Protein 2O3G (pdb70)

Structure (mmCIF, N/CA/C/O backbone):
data_2O3G
#
_entry.id   2O3G
#
_cell.length_a   129.828
_cell.length_b   129.828
_cell.length_c   129.828
_cell.angle_alpha   90.00
_cell.angle_beta   90.00
_cell.angle_gamma   90.00
#
_symmetry.space_group_name_H-M   'I 4 3 2'
#
loop_
_entity.id
_entity.type
_entity.pdbx_description
1 polymer 'Putative protein'
2 non-polymer 1,2-ETHANEDIOL
3 water water
#
loop_
_atom_site.group_PDB
_atom_site.id
_atom_site.type_symbol
_atom_site.label_atom_id
_atom_site.label_alt_id
_atom_site.label_comp_id
_atom_site.label_asym_id
_atom_site.label_entity_id
_atom_site.label_seq_id
_atom_site.pdbx_PDB_ins_code
_atom_site.Cartn_x
_atom_site.Cartn_y
_atom_site.Cartn_z
_atom_site.occupancy
_atom_site.B_iso_or_equiv
_atom_site.auth_seq_id
_atom_site.auth_comp_id
_atom_site.auth_asym_id
_atom_site.auth_atom_id
_atom_site.pdbx_PDB_model_num
ATOM 1 N N . GLU A 1 17 ? 11.814 37.694 51.384 1.00 77.35 180 GLU A N 1
ATOM 2 C CA . GLU A 1 17 ? 13.234 38.011 50.992 1.00 77.44 180 GLU A CA 1
ATOM 3 C C . GLU A 1 17 ? 13.946 37.089 49.937 1.00 75.85 180 GLU A C 1
ATOM 4 O O . GLU A 1 17 ? 14.475 36.000 50.262 1.00 74.70 180 GLU A O 1
ATOM 10 N N . SER A 1 18 ? 13.911 37.569 48.674 1.00 74.03 181 SER A N 1
ATOM 11 C CA . SER A 1 18 ? 14.948 37.354 47.569 1.00 70.05 181 SER A CA 1
ATOM 12 C C . SER A 1 18 ? 16.439 36.815 47.804 1.00 69.19 181 SER A C 1
ATOM 13 O O . SER A 1 18 ? 17.393 37.625 48.061 1.00 69.14 181 SER A O 1
ATOM 16 N N . LEU A 1 19 ? 16.625 35.485 47.627 1.00 66.34 182 LEU A N 1
ATOM 17 C CA . LEU A 1 19 ? 17.972 34.823 47.536 1.00 64.16 182 LEU A CA 1
ATOM 18 C C . LEU A 1 19 ? 18.789 34.756 48.814 1.00 60.87 182 LEU A C 1
ATOM 19 O O . LEU A 1 19 ? 19.869 35.417 48.956 1.00 61.00 182 LEU A O 1
ATOM 24 N N . THR A 1 20 ? 18.286 33.992 49.765 1.00 56.39 183 THR A N 1
ATOM 25 C CA . THR A 1 20 ? 18.935 33.997 51.043 1.00 53.23 183 THR A CA 1
ATOM 26 C C . THR A 1 20 ? 18.845 32.603 51.598 1.00 51.30 183 THR A C 1
ATOM 27 O O . THR A 1 20 ? 17.893 31.864 51.354 1.00 50.88 183 THR A O 1
ATOM 31 N N . VAL A 1 21 ? 19.859 32.243 52.348 1.00 48.96 184 VAL A N 1
ATOM 32 C CA . VAL A 1 21 ? 19.881 30.914 52.929 1.00 46.69 184 VAL A CA 1
ATOM 33 C C . VAL A 1 21 ? 20.228 31.120 54.354 1.00 47.30 184 VAL A C 1
ATOM 34 O O . VAL A 1 21 ? 20.787 32.196 54.788 1.00 45.68 184 VAL A O 1
ATOM 38 N N . GLU A 1 22 ? 19.876 30.076 55.086 1.00 48.47 185 GLU A N 1
ATOM 39 C CA . GLU A 1 22 ? 20.409 29.945 56.421 1.00 50.95 185 GLU A CA 1
ATOM 40 C C . GLU A 1 22 ? 21.893 29.622 56.519 1.00 50.06 185 GLU A C 1
ATOM 41 O O . GLU A 1 22 ? 22.435 28.720 55.836 1.00 50.56 185 GLU A O 1
ATOM 47 N N . GLY A 1 23 ? 22.522 30.413 57.374 1.00 48.96 186 GLY A N 1
ATOM 48 C CA . GLY A 1 23 ? 23.853 30.164 57.902 1.00 48.06 186 GLY A CA 1
ATOM 49 C C . GLY A 1 23 ? 24.322 28.719 58.018 1.00 45.97 186 GLY A C 1
ATOM 50 O O . GLY A 1 23 ? 25.514 28.454 57.933 1.00 46.26 186 GLY A O 1
ATOM 51 N N . ALA A 1 24 ? 23.407 27.804 58.192 1.00 43.63 187 ALA A N 1
ATOM 52 C CA . ALA A 1 24 ? 23.761 26.499 58.578 1.00 44.13 187 ALA A CA 1
ATOM 53 C C . ALA A 1 24 ? 23.378 25.639 57.459 1.00 45.02 187 ALA A C 1
ATOM 54 O O . ALA A 1 24 ? 23.243 24.446 57.615 1.00 46.91 187 ALA A O 1
ATOM 56 N N . LEU A 1 25 ? 23.111 26.197 56.300 1.00 46.32 188 LEU A N 1
ATOM 57 C CA . LEU A 1 25 ? 23.004 25.305 55.121 1.00 45.44 188 LEU A CA 1
ATOM 58 C C . LEU A 1 25 ? 24.413 24.701 54.941 1.00 44.78 188 LEU A C 1
ATOM 59 O O . LEU A 1 25 ? 25.481 25.373 55.164 1.00 44.32 188 LEU A O 1
ATOM 64 N N . GLU A 1 26 ? 24.402 23.444 54.576 1.00 43.54 189 GLU A N 1
ATOM 65 C CA . GLU A 1 26 ? 25.635 22.725 54.285 1.00 43.75 189 GLU A CA 1
ATOM 66 C C . GLU A 1 26 ? 26.118 23.041 52.887 1.00 42.17 189 GLU A C 1
ATOM 67 O O . GLU A 1 26 ? 25.390 22.857 51.910 1.00 40.66 189 GLU A O 1
ATOM 73 N N . TYR A 1 27 ? 27.350 23.488 52.822 1.00 42.21 190 TYR A N 1
ATOM 74 C CA . TYR A 1 27 ? 28.058 23.614 51.567 1.00 44.23 190 TYR A CA 1
ATOM 75 C C . TYR A 1 27 ? 27.805 22.499 50.633 1.00 44.76 190 TYR A C 1
ATOM 76 O O . TYR A 1 27 ? 27.575 22.705 49.444 1.00 46.37 190 TYR A O 1
ATOM 85 N N . VAL A 1 28 ? 27.695 21.322 51.173 1.00 44.83 191 VAL A N 1
ATOM 86 C CA . VAL A 1 28 ? 27.503 20.186 50.321 1.00 45.78 191 VAL A CA 1
ATOM 87 C C . VAL A 1 28 ? 26.154 20.228 49.709 1.00 46.21 191 VAL A C 1
ATOM 88 O O . VAL A 1 28 ? 25.863 19.552 48.740 1.00 46.82 191 VAL A O 1
ATOM 92 N N . GLU A 1 29 ? 25.273 21.000 50.310 1.00 48.84 192 GLU A N 1
ATOM 93 C CA . GLU A 1 29 ? 23.883 21.040 49.833 1.00 50.31 192 GLU A CA 1
ATOM 94 C C . GLU A 1 29 ? 23.636 22.235 48.868 1.00 48.35 192 GLU A C 1
ATOM 95 O O . GLU A 1 29 ? 23.026 22.049 47.844 1.00 47.71 192 GLU A O 1
ATOM 101 N N . LEU A 1 30 ? 24.121 23.426 49.231 1.00 46.47 193 LEU A N 1
ATOM 102 C CA . LEU A 1 30 ? 24.131 24.616 48.415 1.00 45.96 193 LEU A CA 1
ATOM 103 C C . LEU A 1 30 ? 24.951 24.425 47.123 1.00 46.27 193 LEU A C 1
ATOM 104 O O . LEU A 1 30 ? 24.435 24.648 46.027 1.00 47.23 193 LEU A O 1
ATOM 109 N N . ALA A 1 31 ? 26.213 24.020 47.256 1.00 45.67 194 ALA A N 1
ATOM 110 C CA . ALA A 1 31 ? 27.186 24.028 46.139 1.00 44.97 194 ALA A CA 1
ATOM 111 C C . ALA A 1 31 ? 26.754 23.329 44.891 1.00 43.94 194 ALA A C 1
ATOM 112 O O . ALA A 1 31 ? 26.781 23.889 43.847 1.00 45.68 194 ALA A O 1
ATOM 114 N N . PRO A 1 32 ? 26.256 22.139 44.983 1.00 43.62 195 PRO A N 1
ATOM 115 C CA . PRO A 1 32 ? 25.841 21.529 43.743 1.00 42.91 195 PRO A CA 1
ATOM 116 C C . PRO A 1 32 ? 24.756 22.316 43.124 1.00 44.77 195 PRO A C 1
ATOM 117 O O . PRO A 1 32 ? 24.440 22.173 41.997 1.00 46.01 195 PRO A O 1
ATOM 121 N N . GLN A 1 33 ? 24.086 23.140 43.858 1.00 48.14 196 GLN A N 1
ATOM 122 C CA . GLN A 1 33 ? 23.038 23.882 43.194 1.00 49.83 196 GLN A CA 1
ATOM 123 C C . GLN A 1 33 ? 23.613 25.170 42.583 1.00 48.35 196 GLN A C 1
ATOM 124 O O . GLN A 1 33 ? 23.058 25.656 41.655 1.00 50.00 196 GLN A O 1
ATOM 130 N N . LEU A 1 34 ? 24.589 25.828 43.173 1.00 45.79 197 LEU A N 1
ATOM 131 C CA . LEU A 1 34 ? 25.104 26.989 42.509 1.00 44.25 197 LEU A CA 1
ATOM 132 C C . LEU A 1 34 ? 26.357 26.641 41.622 1.00 45.55 197 LEU A C 1
ATOM 133 O O . LEU A 1 34 ? 27.237 27.477 41.365 1.00 46.54 197 LEU A O 1
ATOM 138 N N . ASN A 1 35 ? 26.509 25.394 41.211 1.00 45.57 198 ASN A N 1
ATOM 139 C CA . ASN A 1 35 ? 27.851 24.921 40.816 1.00 45.14 198 ASN A CA 1
ATOM 140 C C . ASN A 1 35 ? 29.017 25.486 41.531 1.00 44.52 198 ASN A C 1
ATOM 141 O O . ASN A 1 35 ? 29.976 25.857 40.876 1.00 46.78 198 ASN A O 1
ATOM 146 N N . LEU A 1 36 ? 28.973 25.620 42.836 1.00 43.10 199 LEU A N 1
ATOM 147 C CA . LEU A 1 36 ? 30.207 26.037 43.527 1.00 43.10 199 LEU A CA 1
ATOM 148 C C . LEU A 1 36 ? 31.282 24.981 43.442 1.00 43.57 199 LEU A C 1
ATOM 149 O O . LEU A 1 36 ? 31.016 23.797 43.281 1.00 41.28 199 LEU A O 1
ATOM 154 N N . PRO A 1 37 ? 32.529 25.388 43.608 1.00 44.43 200 PRO A N 1
ATOM 155 C CA . PRO A 1 37 ? 33.465 24.343 43.347 1.00 46.22 200 PRO A CA 1
ATOM 156 C C . PRO A 1 37 ? 33.607 23.264 44.557 1.00 47.03 200 PRO A C 1
ATOM 157 O O . PRO A 1 37 ? 33.535 23.578 45.736 1.00 45.59 200 PRO A O 1
ATOM 161 N N . GLN A 1 38 ? 33.731 22.007 44.210 1.00 48.57 201 GLN A N 1
ATOM 162 C CA . GLN A 1 38 ? 34.016 20.938 45.122 1.00 50.37 201 GLN A CA 1
ATOM 163 C C . GLN A 1 38 ? 35.082 21.258 46.147 1.00 52.51 201 GLN A C 1
ATOM 164 O O . GLN A 1 38 ? 36.111 21.819 45.830 1.00 52.99 201 GLN A O 1
ATOM 170 N N . GLN A 1 39 ? 34.842 20.902 47.393 1.00 55.89 202 GLN A N 1
ATOM 171 C CA . GLN A 1 39 ? 35.924 21.037 48.375 1.00 60.62 202 GLN A CA 1
ATOM 172 C C . GLN A 1 39 ? 36.857 19.796 48.498 1.00 63.82 202 GLN A C 1
ATOM 173 O O . GLN A 1 39 ? 36.517 18.653 48.088 1.00 63.35 202 GLN A O 1
ATOM 179 N N . GLU A 1 40 ? 38.067 20.058 48.998 1.00 68.14 203 GLU A N 1
ATOM 180 C CA . GLU A 1 40 ? 39.023 18.999 49.360 1.00 72.74 203 GLU A CA 1
ATOM 181 C C . GLU A 1 40 ? 38.586 18.280 50.641 1.00 74.79 203 GLU A C 1
ATOM 182 O O . GLU A 1 40 ? 37.695 18.763 51.373 1.00 75.30 203 GLU A O 1
ATOM 188 N N . GLU A 1 41 ? 39.228 17.147 50.931 1.00 77.20 204 GLU A N 1
ATOM 189 C CA . GLU A 1 41 ? 39.087 16.498 52.242 1.00 79.39 204 GLU A CA 1
ATOM 190 C 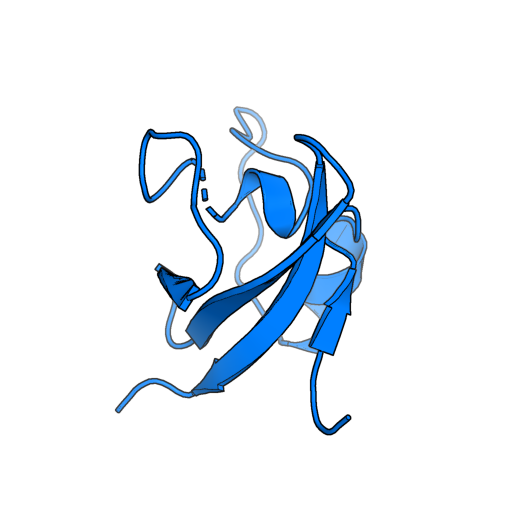C . GLU A 1 41 ? 39.466 17.384 53.499 1.00 78.30 204 GLU A C 1
ATOM 191 O O . GLU A 1 41 ? 38.752 17.361 54.501 1.00 77.37 204 GLU A O 1
ATOM 197 N N . ASP A 1 42 ? 40.562 18.163 53.445 1.00 78.78 205 ASP A N 1
ATOM 198 C CA . ASP A 1 42 ? 40.999 18.983 54.641 1.00 79.52 205 ASP A CA 1
ATOM 199 C C . ASP A 1 42 ? 40.074 20.243 54.902 1.00 77.42 205 ASP A C 1
ATOM 200 O O . ASP A 1 42 ? 40.482 21.257 55.502 1.00 77.16 205 ASP A O 1
ATOM 205 N N . ALA A 1 43 ? 38.836 20.114 54.417 1.00 75.47 206 ALA A N 1
ATOM 206 C CA . ALA A 1 43 ? 37.715 21.077 54.484 1.00 72.87 206 ALA A CA 1
ATOM 207 C C . ALA A 1 43 ? 37.749 22.075 55.635 1.00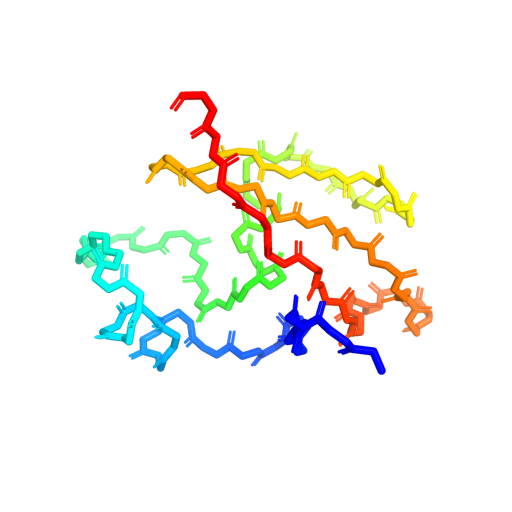 70.98 206 ALA A C 1
ATOM 208 O O . ALA A 1 43 ? 37.597 21.690 56.793 1.00 72.09 206 ALA A O 1
ATOM 210 N N . ASP A 1 44 ? 37.886 23.354 55.392 1.00 67.77 207 ASP A N 1
ATOM 211 C CA . ASP A 1 44 ? 37.698 24.219 56.559 1.00 65.50 207 ASP A CA 1
ATOM 212 C C . ASP A 1 44 ? 36.315 24.696 57.047 1.00 63.02 207 ASP A C 1
ATOM 213 O O . ASP A 1 44 ? 36.276 25.541 57.973 1.00 62.80 207 ASP A O 1
ATOM 218 N N . PHE A 1 45 ? 35.208 24.239 56.450 1.00 58.47 208 PHE A N 1
ATOM 219 C CA . PHE A 1 45 ? 33.889 24.694 56.863 1.00 55.31 208 PHE A CA 1
ATOM 220 C C . PHE A 1 45 ? 32.860 23.722 56.338 1.00 53.79 208 PHE A C 1
ATOM 221 O O . PHE A 1 45 ? 33.172 22.932 55.510 1.00 53.32 208 PHE A O 1
ATOM 229 N N . HIS A 1 46 ? 31.657 23.683 56.850 1.00 52.21 209 HIS A N 1
ATOM 230 C CA . HIS A 1 46 ? 30.746 22.758 56.208 1.00 51.81 209 HIS A CA 1
ATOM 231 C C . HIS A 1 46 ? 29.492 23.438 55.798 1.00 49.05 209 HIS A C 1
ATOM 232 O O . HIS A 1 46 ? 28.614 22.775 55.232 1.00 47.94 209 HIS A O 1
ATOM 239 N N . THR A 1 47 ? 29.413 24.738 56.110 1.00 46.77 210 THR A N 1
ATOM 240 C CA . THR A 1 47 ? 28.175 25.509 55.993 1.00 45.78 210 THR A CA 1
ATOM 241 C C . THR A 1 47 ? 28.408 26.919 55.453 1.00 46.08 210 THR A C 1
ATOM 242 O O . THR A 1 47 ? 29.582 27.508 55.552 1.00 44.30 210 THR A O 1
ATOM 246 N N . VAL A 1 48 ? 27.295 27.493 54.948 1.00 44.65 211 VAL A N 1
ATOM 247 C CA . VAL A 1 48 ? 27.352 28.858 54.435 1.00 43.89 211 VAL A CA 1
ATOM 248 C C . VAL A 1 48 ? 27.951 29.743 55.494 1.00 45.12 211 VAL A C 1
ATOM 249 O O . VAL A 1 48 ? 28.917 30.507 55.269 1.00 46.76 211 VAL A O 1
ATOM 253 N N . ALA A 1 49 ? 27.444 29.613 56.698 1.00 46.18 212 ALA A N 1
ATOM 254 C CA . ALA A 1 49 ? 27.927 30.511 57.746 1.00 48.06 212 ALA A CA 1
ATOM 255 C C . ALA A 1 49 ? 29.362 30.264 57.916 1.00 48.85 212 ALA A C 1
ATOM 256 O O . ALA A 1 49 ? 30.104 31.230 58.038 1.00 50.26 212 ALA A O 1
ATOM 258 N N . GLY A 1 50 ? 29.753 28.964 57.939 1.00 49.48 213 GLY A N 1
ATOM 259 C CA . GLY A 1 50 ? 31.151 28.578 58.159 1.00 49.76 213 GLY A CA 1
ATOM 260 C C . GLY A 1 50 ? 32.035 29.181 57.077 1.00 51.35 213 GLY A C 1
ATOM 261 O O . GLY A 1 50 ? 33.129 29.730 57.376 1.00 52.55 213 GLY A O 1
ATOM 262 N N . LEU A 1 51 ? 31.559 29.127 55.819 1.00 51.11 214 LEU A N 1
ATOM 263 C CA . LEU A 1 51 ? 32.264 29.765 54.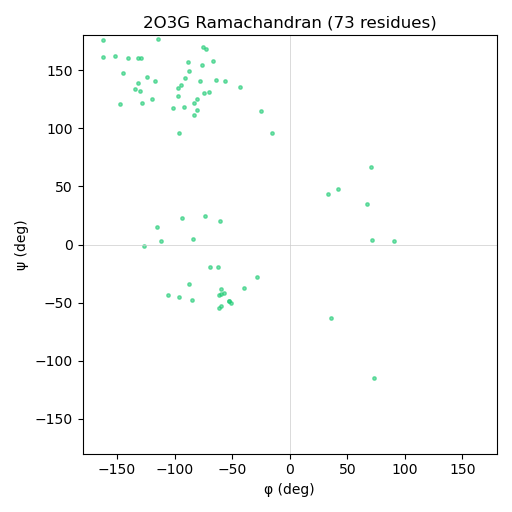711 1.00 51.37 214 LEU A CA 1
ATOM 264 C C . LEU A 1 51 ? 32.557 31.166 55.055 1.00 51.96 214 LEU A C 1
ATOM 265 O O . LEU A 1 51 ? 33.701 31.616 54.903 1.00 52.66 214 LEU A O 1
ATOM 270 N N . ILE A 1 52 ? 31.550 31.897 55.510 1.00 54.03 215 ILE A N 1
ATOM 271 C CA . ILE A 1 52 ? 31.813 33.337 55.781 1.00 55.01 215 ILE A CA 1
ATOM 272 C C . ILE A 1 52 ? 32.8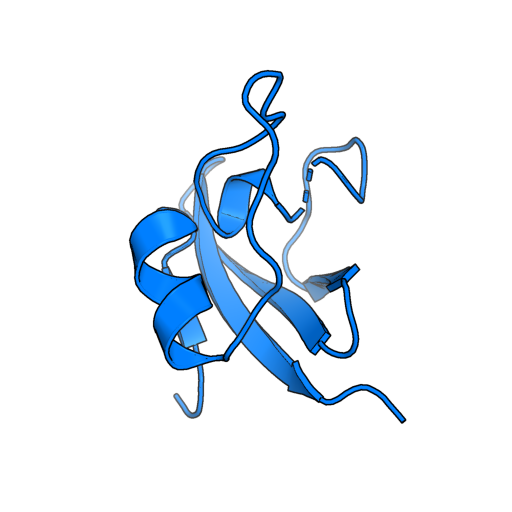73 33.527 56.828 1.00 57.86 215 ILE A C 1
ATOM 273 O O . ILE A 1 52 ? 33.764 34.337 56.635 1.00 58.67 215 ILE A O 1
ATOM 286 N N . GLU A 1 54 ? 35.262 31.456 57.921 1.00 64.94 217 GLU A N 1
ATOM 287 C CA . GLU A 1 54 ? 36.499 31.102 57.243 1.00 66.69 217 GLU A CA 1
ATOM 288 C C . GLU A 1 54 ? 37.119 32.250 56.449 1.00 67.41 217 GLU A C 1
ATOM 289 O O . GLU A 1 54 ? 38.204 32.649 56.792 1.00 67.99 217 GLU A O 1
ATOM 295 N N . GLU A 1 55 ? 36.467 32.800 55.406 1.00 68.88 218 GLU A N 1
ATOM 296 C CA . GLU A 1 55 ? 37.105 33.900 54.669 1.00 69.94 218 GLU A CA 1
ATOM 297 C C . GLU A 1 55 ? 37.377 35.095 55.599 1.00 70.75 218 GLU A C 1
ATOM 298 O O . GLU A 1 55 ? 38.501 35.508 55.726 1.00 71.83 218 GLU A O 1
ATOM 304 N N . LEU A 1 56 ? 36.402 35.613 56.334 1.00 71.52 219 LEU A N 1
ATOM 305 C CA . LEU A 1 56 ? 36.659 36.813 57.127 1.00 72.26 219 LEU A CA 1
ATOM 306 C C . LEU A 1 56 ? 37.759 36.617 58.138 1.00 73.51 219 LEU A C 1
ATOM 307 O O . LEU A 1 56 ? 38.576 37.527 58.347 1.00 73.91 219 LEU A O 1
ATOM 312 N N . GLN A 1 57 ? 37.774 35.415 58.739 1.00 74.05 220 GLN A N 1
ATOM 313 C CA . GLN A 1 57 ? 38.607 35.095 59.881 1.00 74.54 220 GLN A CA 1
ATOM 314 C C . GLN A 1 57 ? 38.114 35.917 61.043 1.00 74.56 220 GLN A C 1
ATOM 315 O O . GLN A 1 57 ? 38.902 36.360 61.839 1.00 74.30 220 GLN A O 1
ATOM 321 N N . THR A 1 58 ? 36.821 36.171 61.153 1.00 74.81 221 THR A N 1
ATOM 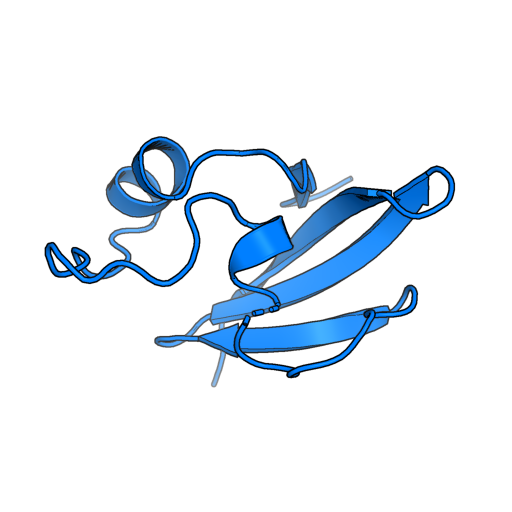322 C CA . THR A 1 58 ? 36.374 36.850 62.364 1.00 74.73 221 THR A CA 1
ATOM 323 C C . THR A 1 58 ? 34.880 36.693 62.576 1.00 74.84 221 THR A C 1
ATOM 324 O O . THR A 1 58 ? 34.261 36.067 61.734 1.00 75.95 221 THR A O 1
ATOM 328 N N . ILE A 1 59 ? 34.286 37.177 63.679 1.00 74.20 222 ILE A N 1
ATOM 329 C CA . ILE A 1 59 ? 32.847 36.959 63.851 1.00 74.26 222 ILE A CA 1
ATOM 330 C C . ILE A 1 59 ? 32.173 37.997 63.008 1.00 73.98 222 ILE A C 1
ATOM 331 O O . ILE A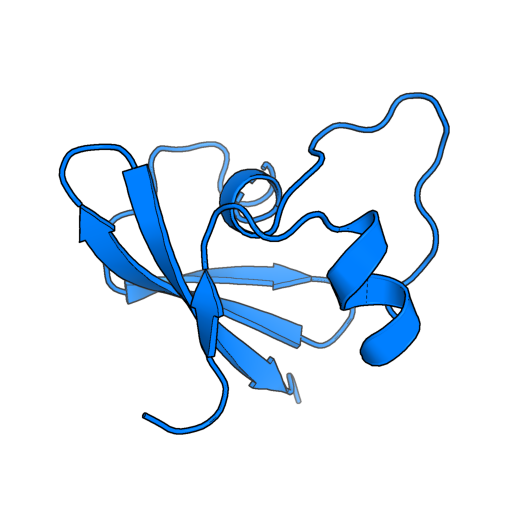 1 59 ? 32.365 39.180 63.258 1.00 74.18 222 ILE A O 1
ATOM 336 N N . PRO A 1 60 ? 31.426 37.559 61.968 1.00 72.59 223 PRO A N 1
ATOM 337 C CA . PRO A 1 60 ? 30.835 38.526 61.091 1.00 71.45 223 PRO A CA 1
ATOM 338 C C . PRO A 1 60 ? 29.641 39.239 61.725 1.00 70.73 223 PRO A C 1
ATOM 339 O O . PRO A 1 60 ? 28.756 38.611 62.244 1.00 70.45 223 PRO A O 1
ATOM 343 N N . ASP A 1 61 ? 29.615 40.558 61.671 1.00 70.56 224 ASP A N 1
ATOM 344 C CA . ASP A 1 61 ? 28.387 41.281 61.983 1.00 71.05 224 ASP A CA 1
ATOM 345 C C . ASP A 1 61 ? 27.385 41.187 60.874 1.00 70.45 224 ASP A C 1
ATOM 346 O O . ASP A 1 61 ? 27.703 40.795 59.765 1.00 71.10 224 ASP A O 1
ATOM 351 N N . VAL A 1 62 ? 26.176 41.639 61.145 1.00 69.80 225 VAL A N 1
ATOM 352 C CA . VAL A 1 62 ? 25.220 41.830 60.086 1.00 68.09 225 VAL A CA 1
ATOM 353 C C . VAL A 1 62 ? 25.829 42.776 59.043 1.00 67.62 225 VAL A C 1
ATOM 354 O O . VAL A 1 62 ? 26.594 43.713 59.379 1.00 66.96 225 VAL A O 1
ATOM 358 N N . GLY A 1 63 ? 25.574 42.465 57.772 1.00 66.53 226 GLY A N 1
ATOM 359 C CA . GLY A 1 63 ? 26.131 43.267 56.697 1.00 65.53 226 GLY A CA 1
ATOM 360 C C . GLY A 1 63 ? 27.628 43.147 56.469 1.00 65.28 226 GLY A C 1
ATOM 361 O O . GLY A 1 63 ? 28.195 43.856 55.620 1.00 65.93 226 GLY A O 1
ATOM 362 N N . ASP A 1 64 ? 28.293 42.262 57.215 1.00 64.45 227 ASP A N 1
ATOM 363 C CA . ASP A 1 64 ? 29.591 41.716 56.735 1.00 62.89 227 ASP A CA 1
ATOM 364 C C . ASP A 1 64 ? 29.338 40.663 55.647 1.00 59.70 227 ASP A C 1
ATOM 365 O O . ASP A 1 64 ? 28.250 40.018 55.585 1.00 57.54 227 ASP A O 1
ATOM 370 N N . PHE A 1 65 ? 30.335 40.480 54.788 1.00 56.50 228 PHE A N 1
ATOM 371 C CA . PHE A 1 65 ? 30.112 39.562 53.675 1.00 53.89 228 PHE A CA 1
ATOM 372 C C . PHE A 1 65 ? 31.421 38.972 53.272 1.00 52.11 228 PHE A C 1
ATOM 373 O O . PHE A 1 65 ? 32.472 39.498 53.567 1.00 52.54 228 PHE A O 1
ATOM 381 N N . ALA A 1 66 ? 31.382 37.882 52.555 1.00 50.09 229 ALA A N 1
ATOM 382 C CA . ALA A 1 66 ? 32.617 37.293 52.124 1.00 47.80 229 ALA A CA 1
ATOM 383 C C . ALA A 1 66 ? 32.439 37.030 50.720 1.00 45.89 229 ALA A C 1
ATOM 384 O O . ALA A 1 66 ? 31.370 36.490 50.351 1.00 47.89 229 ALA A O 1
ATOM 386 N N . ASP A 1 67 ? 33.462 37.292 49.928 1.00 44.51 230 ASP A N 1
ATOM 387 C CA . ASP A 1 67 ? 33.408 36.898 48.477 1.00 45.77 230 ASP A CA 1
ATOM 388 C C . ASP A 1 67 ? 34.106 35.586 48.210 1.00 44.16 230 ASP A C 1
ATOM 389 O O . ASP A 1 67 ? 35.236 35.427 48.652 1.00 44.69 230 ASP A O 1
ATOM 394 N N . PHE A 1 68 ? 33.479 34.691 47.435 1.00 42.29 231 PHE A N 1
ATOM 395 C CA . PHE A 1 68 ? 33.994 33.381 47.223 1.00 40.02 231 PHE A CA 1
ATOM 396 C C . PHE A 1 68 ? 33.659 32.820 45.818 1.00 40.90 231 PHE A C 1
ATOM 397 O O . PHE A 1 68 ? 32.506 32.654 45.504 1.00 41.80 231 PHE A O 1
ATOM 405 N N . HIS A 1 69 ? 34.650 32.467 45.003 1.00 40.46 232 HIS A N 1
ATOM 406 C CA . HIS A 1 69 ? 34.402 31.901 43.713 1.00 41.12 232 HIS A CA 1
ATOM 407 C C . HIS A 1 69 ? 33.284 32.539 42.919 1.00 42.90 232 HIS A C 1
ATOM 408 O O . HIS A 1 69 ? 32.454 31.820 42.335 1.00 40.64 232 HIS A O 1
ATOM 415 N N . GLY A 1 70 ? 33.287 33.875 42.845 1.00 44.53 233 GLY A N 1
ATOM 416 C CA . GLY A 1 70 ? 32.353 34.556 41.975 1.00 46.53 233 GLY A CA 1
ATOM 417 C C . GLY A 1 70 ? 31.020 34.920 42.627 1.00 47.81 233 GLY A C 1
ATOM 418 O O . GLY A 1 70 ? 30.133 35.385 41.943 1.00 49.30 233 GLY A O 1
ATOM 419 N N . TRP A 1 71 ? 30.864 34.649 43.918 1.00 46.93 234 TRP A N 1
ATOM 420 C CA . TRP A 1 71 ?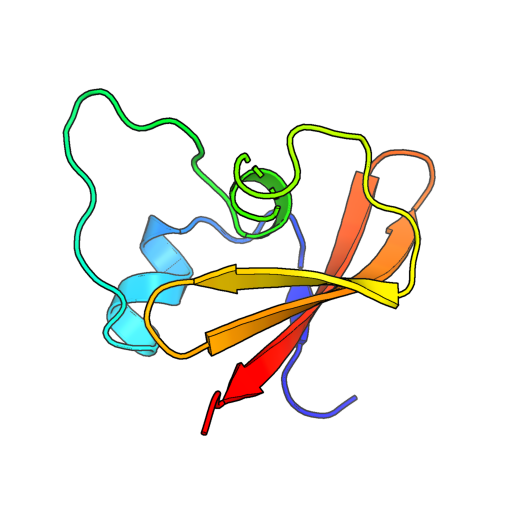 29.661 34.987 44.626 1.00 45.03 234 TRP A CA 1
ATOM 421 C C . TRP A 1 71 ? 30.010 35.755 45.901 1.00 44.56 234 TRP A C 1
ATOM 422 O O . TRP A 1 71 ? 31.158 35.715 46.355 1.00 45.14 234 TRP A O 1
ATOM 433 N N . ARG A 1 72 ? 29.026 36.471 46.444 1.00 43.99 235 ARG A N 1
ATOM 434 C CA . ARG A 1 72 ? 29.124 37.250 47.697 1.00 44.88 235 ARG A CA 1
ATOM 435 C C . ARG A 1 72 ? 28.168 36.673 48.720 1.00 44.53 235 ARG A C 1
ATOM 436 O O . ARG A 1 72 ? 27.058 36.223 48.394 1.00 43.96 235 ARG A O 1
ATOM 444 N N . PHE A 1 73 ? 28.600 36.628 49.964 1.00 45.35 236 PHE A N 1
ATOM 445 C CA . PHE A 1 73 ? 27.783 35.988 50.991 1.00 44.96 236 PHE A CA 1
ATOM 446 C C . PHE A 1 73 ? 27.684 36.972 52.063 1.00 46.61 236 PHE A C 1
ATOM 447 O O . PHE A 1 73 ? 28.706 37.465 52.517 1.00 46.95 236 PHE A O 1
ATOM 455 N N . GLU A 1 74 ? 26.467 37.356 52.416 1.00 49.30 237 GLU A N 1
ATOM 456 C CA . GLU A 1 74 ? 26.344 38.506 53.321 1.00 51.92 237 GLU A CA 1
ATOM 457 C C . GLU A 1 74 ? 25.445 38.191 54.457 1.00 51.45 237 GLU A C 1
ATOM 458 O O . GLU A 1 74 ? 24.358 37.646 54.277 1.00 52.37 237 GLU A O 1
ATOM 464 N N . VAL A 1 75 ? 25.891 38.510 55.641 1.00 52.33 238 VAL A N 1
ATOM 465 C CA . VAL A 1 75 ? 25.087 38.115 56.784 1.00 53.20 238 VAL A CA 1
ATOM 466 C C . VAL A 1 75 ? 24.022 39.168 56.971 1.00 54.24 238 VAL A C 1
ATOM 467 O O . VAL A 1 75 ? 24.289 40.382 57.127 1.00 53.99 238 VAL A O 1
ATOM 471 N N . VAL A 1 76 ? 22.802 38.695 56.916 1.00 55.17 239 VAL A N 1
ATOM 472 C CA . VAL A 1 76 ? 21.728 39.641 56.978 1.00 58.68 239 VAL A CA 1
ATOM 473 C C . VAL A 1 76 ? 21.025 39.617 58.326 1.00 62.21 239 VAL A C 1
ATOM 474 O O . VAL A 1 76 ? 20.727 40.688 58.901 1.00 63.45 239 VAL A O 1
ATOM 478 N N . GLU A 1 77 ? 20.778 38.406 58.820 1.00 65.19 240 GLU A N 1
ATOM 479 C CA . GLU A 1 77 ? 20.342 38.217 60.180 1.00 67.56 240 GLU A CA 1
ATOM 480 C C . GLU A 1 77 ? 21.321 37.334 61.033 1.00 68.34 240 GLU A C 1
ATOM 481 O O . GLU A 1 77 ? 21.687 36.212 60.661 1.00 68.56 240 GLU A O 1
ATOM 487 N N . LYS A 1 78 ? 21.756 37.883 62.169 1.00 69.63 241 LYS A N 1
ATOM 488 C CA . LYS A 1 78 ? 22.317 37.103 63.275 1.00 69.36 241 LYS A CA 1
ATOM 489 C C . LYS A 1 78 ? 21.214 36.863 64.293 1.00 70.14 241 LYS A C 1
ATOM 490 O O . LYS A 1 78 ? 20.528 37.825 64.723 1.00 71.30 241 LYS A O 1
ATOM 496 N N . GLU A 1 79 ? 21.020 35.592 64.656 1.00 70.66 242 GLU A N 1
ATOM 497 C CA . GLU A 1 79 ? 20.333 35.205 65.905 1.00 70.64 242 GLU A CA 1
ATOM 498 C C . GLU A 1 79 ? 21.375 34.922 66.986 1.00 69.87 242 GLU A C 1
ATOM 499 O O . GLU A 1 79 ? 21.954 33.820 67.079 1.00 69.40 242 GLU A O 1
ATOM 505 N N . GLY A 1 80 ? 21.618 35.937 67.794 1.00 68.49 243 GLY A N 1
ATOM 506 C CA . GLY A 1 80 ? 22.556 35.772 68.847 1.00 67.85 243 GLY A CA 1
ATOM 507 C C . GLY A 1 80 ? 23.925 35.738 68.240 1.00 67.35 243 GLY A C 1
ATOM 508 O O . GLY A 1 80 ? 24.441 36.730 67.681 1.00 69.13 243 GLY A O 1
ATOM 509 N N . GLN A 1 81 ? 24.574 34.610 68.363 1.00 66.06 244 GLN A N 1
ATOM 510 C CA . GLN A 1 81 ? 25.934 34.607 67.872 1.00 63.97 244 GLN A CA 1
ATOM 511 C C . GLN A 1 81 ? 25.962 33.697 66.652 1.00 62.74 244 GLN A C 1
ATOM 512 O O . GLN A 1 81 ? 26.993 33.509 66.080 1.00 62.59 244 GLN A O 1
ATOM 518 N N . ARG A 1 82 ? 24.805 33.173 66.266 1.00 61.07 245 ARG A N 1
ATOM 519 C CA . ARG A 1 82 ? 24.667 32.313 65.135 1.00 61.26 245 ARG A CA 1
ATOM 520 C C . ARG A 1 82 ? 24.370 33.222 63.955 1.00 60.24 245 ARG A C 1
ATOM 521 O O . ARG A 1 82 ? 23.652 34.221 64.109 1.00 60.75 245 ARG A O 1
ATOM 529 N N . ILE A 1 83 ? 24.915 32.867 62.781 1.00 58.35 246 ILE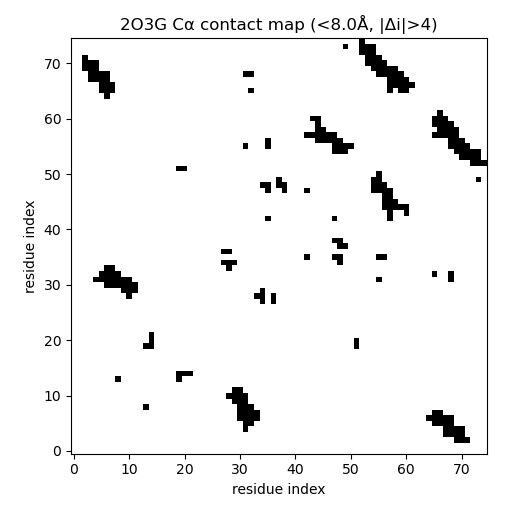 A N 1
ATOM 530 C CA . ILE A 1 83 ? 24.587 33.526 61.521 1.00 54.90 246 ILE A CA 1
ATOM 531 C C . ILE A 1 83 ? 23.332 32.858 61.082 1.00 54.25 246 ILE A C 1
ATOM 532 O O . ILE A 1 83 ? 23.301 31.687 60.721 1.00 53.39 246 ILE A O 1
ATOM 537 N N . GLU A 1 84 ? 22.252 33.615 61.119 1.00 54.57 247 GLU A N 1
ATOM 538 C CA . GLU A 1 84 ? 20.953 33.030 60.880 1.00 55.40 247 GLU A CA 1
ATOM 539 C C . GLU A 1 84 ? 20.592 32.943 59.370 1.00 53.66 247 GLU A C 1
ATOM 540 O O . GLU A 1 84 ? 20.123 31.870 58.876 1.00 51.42 247 GLU A O 1
ATOM 546 N N . ARG A 1 85 ? 20.797 34.080 58.666 1.00 53.11 248 ARG A N 1
ATOM 547 C CA . ARG A 1 85 ? 20.454 34.246 57.215 1.00 53.13 248 ARG A CA 1
ATOM 548 C C . ARG A 1 85 ? 21.558 34.901 56.462 1.00 50.86 248 ARG A C 1
ATOM 549 O O . ARG A 1 85 ? 22.103 35.969 56.899 1.00 49.53 248 ARG A O 1
ATOM 557 N N . VAL A 1 86 ? 21.849 34.310 55.307 1.00 49.22 249 VAL A N 1
ATOM 558 C CA . VAL A 1 86 ? 22.784 34.983 54.422 1.00 49.64 249 VAL A CA 1
ATOM 559 C C . VAL A 1 86 ? 22.203 35.224 53.027 1.00 49.26 249 VAL A C 1
ATOM 560 O O . VAL A 1 86 ? 21.348 34.445 52.518 1.00 47.96 249 VAL A O 1
ATOM 564 N N . LYS A 1 87 ? 22.584 36.362 52.468 1.00 50.30 250 LYS A N 1
ATOM 565 C CA . LYS A 1 87 ? 22.105 36.803 51.132 1.00 51.56 250 LYS A CA 1
ATOM 566 C C . LYS A 1 87 ? 23.208 36.516 50.101 1.00 51.60 250 LYS A C 1
ATOM 567 O O . LYS A 1 87 ? 24.323 37.047 50.223 1.00 50.69 250 LYS A O 1
ATOM 573 N N . ILE A 1 88 ? 22.901 35.653 49.126 1.00 52.04 251 ILE A N 1
ATOM 574 C CA . ILE A 1 88 ? 23.831 35.364 48.056 1.00 51.58 251 ILE A CA 1
ATOM 575 C C . ILE A 1 88 ? 23.583 36.307 46.860 1.00 53.22 251 ILE A C 1
ATOM 576 O O . ILE A 1 88 ? 22.441 36.277 46.225 1.00 52.82 251 ILE A O 1
ATOM 581 N N . THR A 1 89 ? 24.600 37.119 46.527 1.00 52.63 252 THR A N 1
ATOM 582 C CA . THR A 1 89 ? 24.660 37.747 45.207 1.00 52.70 252 THR A CA 1
ATOM 583 C C . THR A 1 89 ? 25.838 37.332 44.217 1.00 54.70 252 THR A C 1
ATOM 584 O O . THR A 1 89 ? 26.703 36.520 44.595 1.00 55.46 252 THR A O 1
ATOM 588 N N . LYS A 1 90 ? 25.862 37.871 42.961 1.00 54.24 253 LYS A N 1
ATOM 589 C CA . LYS A 1 90 ? 26.922 37.596 41.950 1.00 53.64 253 LYS A CA 1
ATOM 590 C C . LYS A 1 90 ? 28.096 38.624 41.887 1.00 55.24 253 LYS A C 1
ATOM 591 O O . LYS A 1 90 ? 27.888 39.836 42.017 1.00 56.90 253 LYS A O 1
ATOM 597 N N . LEU A 1 91 ? 29.349 38.204 41.772 1.00 55.47 254 LEU A N 1
ATOM 598 C CA . LEU A 1 91 ? 30.338 39.226 41.680 1.00 55.37 254 LEU A CA 1
ATOM 599 C C . LEU A 1 91 ? 30.459 39.583 40.191 1.00 56.33 254 LEU A C 1
ATOM 600 O O . LEU A 1 91 ? 30.044 38.709 39.363 1.00 55.14 254 LEU A O 1
ATOM 605 N N . PRO A 1 92 ? 30.810 40.893 39.869 1.00 57.24 255 PRO A N 1
ATOM 606 C CA . PRO A 1 92 ? 31.392 41.358 38.630 1.00 58.13 255 PRO A CA 1
ATOM 607 C C . PRO A 1 92 ? 32.051 40.261 37.854 1.00 59.57 255 PRO A C 1
ATOM 608 O O . PRO A 1 92 ? 31.331 39.380 37.351 1.00 61.70 255 PRO A O 1
#

Radius of gyration: 11.42 Å; Cα contacts (8 Å, |Δi|>4): 133; chains: 1; bounding box: 28×27×30 Å

Sequence (75 aa):
ESLTVEGALEYVELAPQLNLPQQEEDADFHTVAGLIEELQTIPDVGDFADFHGWRFEVVEKEGQRIERVKITKLP

CATH classification: 3.30.465.10

Organism: Neisseria meningitidis serogroup B (strain ATCC BAA-335 / MC58) (NCBI:txid122586)

B-factor: mean 57.82, std 13.11, range [29.92, 93.75]

InterPro domains:
  IPR000644 CBS domain [PF00571] (371-420)
  IPR000644 CBS domain [PS51371] (304-366)
  IPR000644 CBS domain [PS51371] (369-425)
  IPR000644 CBS domain [SM00116] (309-359)
  IPR000644 CBS domain [SM00116] (372-420)
  IPR005170 Transporter-associated domain [PF03471] (439-515)
  IPR005170 Transporter-associated domain [SM01091] (436-516)
  IPR005496 Integral membrane protein TerC [PF03741] (17-207)
  IPR016169 FAD-binding, type PCMH, subdomain 2 [G3DSA:3.30.465.10] (441-516)
  IPR036318 FAD-binding, type PCMH-like superfamily [SSF56176] (437-517)
  IPR044751 Ion transporter-like, CBS domain [cd04590] (303-417)
  IPR046342 CBS domain superfamily [G3DSA:3.10.580.10] (281-435)
  IPR046342 CBS domain superfamily [SSF54631] (290-431)

Secondary structure (DSSP, 8-state):
--SEEETT-BHHHHTTTTT-----TT-S-SBHHHH---S-SPPPTT-EEEETTEEEEEEEEETTEEEEEEEEE--

Nearest PDB structures (foldseek):
  2o3g-assembly1_A  TM=1.007E+00  e=9.358E-15  Neisseria meningitidis MC58
  2p4p-assembly1_B  TM=8.558E-01  e=4.851E-06  [Haemophilus] ducreyi 35000HP
  2p4p-assembly1_A  TM=8.654E-01  e=7.208E-06  [Haemophilus] ducreyi 35000HP
  3lae-assembly1_A  TM=7.813E-01  e=1.592E-05  Haemophilus influenzae
  2pli-assembly2_D-2  TM=8.687E-01  e=8.289E-05  Neisseria meningitidis MC58

Solvent-accessible surface area: 4956 Å² total

Foldseek 3Di:
DAAKDFQAAFCVRVCVVVVDDDDDPVDQAGGLVSVLVQVPDQDDAQDWGDDDFKIWGQHDDDPSGRTMIHIDGDD